Protein AF-A0A516RMW6-F1 (afdb_monomer)

Foldseek 3Di:
DVLLVVLLVLLCVLCPVLQQDADPVQPPDDDPPDDDDDDDDDDDDDDDDDDDDDDDDDDDPPDPPPPVSNDHLVVSLVSLLVSLVSQCVVPDPVSPVLSVQLNVLSVDPNSVNCCSVVVPSSVVNSVVSVVVVVVVVVD

Nearest PDB structures (foldseek):
  6zbd-assembly1_A  TM=9.864E-01  e=1.202E-07  Plasmodium falciparum
  6zbh-assembly1_A  TM=9.868E-01  e=1.485E-07  Plasmodium falciparum
  6zbf-assembly1_A  TM=9.866E-01  e=1.933E-07  Plasmodium falciparum
  6zbl-assembly1_A  TM=9.930E-01  e=6.300E-06  Plasmodium falciparum
  6zbj-assembly1_C  TM=9.562E-01  e=2.236E-05  Plasmodium falciparum

Secondary structure (DSSP, 8-state):
-HHHHHHHHHHIIIIIIS-----GGG-----------------------------------------TT---HHHHHHHHHHHHHHHHHT--HHHHHHHHHHHHHHHSHHHHHHHHHH-HHHHHHHHHHHHHHHHHHT-

Solvent-accessible surface area (backbone atoms only — not comparable to full-atom values): 9002 Å² total; per-residue (Å²): 109,67,74,57,51,52,50,49,54,49,48,45,47,49,60,65,71,64,46,63,56,80,53,84,89,67,76,73,77,91,75,82,80,88,71,93,79,82,90,84,84,88,84,91,81,89,86,88,80,90,86,85,88,85,86,88,74,97,69,74,87,74,70,80,70,74,72,82,77,63,51,52,67,68,58,51,45,49,54,53,50,51,53,40,52,58,55,52,72,69,70,46,72,81,53,38,60,57,37,53,52,51,50,57,26,52,76,34,73,66,38,33,49,48,51,53,74,63,36,58,69,55,50,53,50,52,52,54,51,50,52,54,50,53,58,60,71,76,106

Radius of gyration: 23.33 Å; Cα contacts (8 Å, |Δi|>4): 87; chains: 1; bounding box: 64×36×60 Å

Organism: Plasmodium falciparum (NCBI:txid5833)

Sequence (139 aa):
LEALEDAVLTGYSLFQKEKMVLNEGTSGTAVTTSTPGSKGSGGSVASVASGGSGNSRRTNPSDNSSDSDAKSYADLKHRVRNYLLTIKELKYPQLFDLTNHMLTLCDNIHGFKYLIDGYEEINELLYKLNFYFDLLRAK

pLDDT: mean 73.26, std 24.22, range [29.05, 96.12]

Mean predicted aligned error: 14.26 Å

Structure (mmCIF, N/CA/C/O backbone):
data_AF-A0A516RMW6-F1
#
_entry.id   AF-A0A516RMW6-F1
#
loop_
_atom_site.group_PDB
_atom_site.id
_atom_site.type_symbol
_atom_site.label_atom_id
_atom_site.label_alt_id
_atom_site.label_comp_id
_atom_site.label_asym_id
_atom_site.label_entity_id
_atom_site.label_seq_id
_atom_site.pdbx_PDB_ins_code
_atom_site.Cartn_x
_atom_site.Cartn_y
_atom_site.Cartn_z
_atom_site.occupancy
_atom_site.B_iso_or_equiv
_atom_site.auth_seq_id
_atom_site.auth_comp_id
_atom_site.auth_asym_id
_atom_site.auth_atom_id
_atom_site.pdbx_PDB_model_num
ATOM 1 N N . LEU A 1 1 ? -6.213 -2.231 15.316 1.00 80.94 1 LEU A N 1
ATOM 2 C CA . LEU A 1 1 ? -5.408 -0.995 15.390 1.00 80.94 1 LEU A CA 1
ATOM 3 C C . LEU A 1 1 ? -3.978 -1.294 14.966 1.00 80.94 1 LEU A C 1
ATOM 5 O O . LEU A 1 1 ? -3.541 -0.695 14.002 1.00 80.94 1 LEU A O 1
ATOM 9 N N . GLU A 1 2 ? -3.345 -2.301 15.575 1.00 87.25 2 GLU A N 1
ATOM 10 C CA . GLU A 1 2 ? -1.995 -2.799 15.246 1.00 87.25 2 GLU A CA 1
ATOM 11 C C . GLU A 1 2 ? -1.728 -2.957 13.736 1.00 87.25 2 GLU A C 1
ATOM 13 O O . GLU A 1 2 ? -0.872 -2.270 13.201 1.00 87.25 2 GLU A O 1
ATOM 18 N N . ALA A 1 3 ? -2.550 -3.714 12.997 1.00 89.75 3 ALA A N 1
ATOM 19 C CA . ALA A 1 3 ? -2.352 -3.889 11.548 1.00 89.75 3 ALA A CA 1
ATOM 20 C C . ALA A 1 3 ? -2.400 -2.580 10.725 1.00 89.75 3 ALA A C 1
ATOM 22 O O . ALA A 1 3 ? -1.756 -2.472 9.683 1.00 89.75 3 ALA A O 1
ATOM 23 N N . LEU A 1 4 ? -3.174 -1.584 11.171 1.00 91.50 4 LEU A N 1
ATOM 24 C CA . LEU A 1 4 ? -3.230 -0.278 10.510 1.00 91.50 4 LEU A CA 1
ATOM 25 C C . LEU A 1 4 ? -1.988 0.555 10.840 1.00 91.50 4 LEU A C 1
ATOM 27 O O . LEU A 1 4 ? -1.446 1.206 9.955 1.00 91.50 4 LEU A O 1
ATOM 31 N N . GLU A 1 5 ? -1.540 0.525 12.093 1.00 92.62 5 GLU A N 1
ATOM 32 C CA . GLU A 1 5 ? -0.310 1.186 12.531 1.00 92.62 5 GLU A CA 1
ATOM 33 C C . GLU A 1 5 ? 0.910 0.626 11.791 1.00 92.62 5 GLU A C 1
ATOM 35 O O . GLU A 1 5 ? 1.693 1.391 11.225 1.00 92.62 5 GLU A O 1
ATOM 40 N N . ASP A 1 6 ? 0.996 -0.699 11.677 1.00 93.62 6 ASP A N 1
ATOM 41 C CA . ASP A 1 6 ? 2.032 -1.383 10.906 1.00 93.62 6 ASP A CA 1
ATOM 42 C C . ASP A 1 6 ? 1.995 -0.978 9.430 1.00 93.62 6 ASP A C 1
ATOM 44 O O . ASP A 1 6 ? 3.039 -0.719 8.825 1.00 93.62 6 ASP A O 1
ATOM 48 N N . ALA A 1 7 ? 0.802 -0.864 8.838 1.00 93.56 7 ALA A N 1
ATOM 49 C CA . ALA A 1 7 ? 0.648 -0.405 7.461 1.00 93.56 7 ALA A CA 1
ATOM 50 C C . ALA A 1 7 ? 1.078 1.064 7.289 1.00 93.56 7 ALA A C 1
ATOM 52 O O . ALA A 1 7 ? 1.706 1.416 6.288 1.00 93.56 7 ALA A O 1
ATOM 53 N N . VAL A 1 8 ? 0.790 1.940 8.252 1.00 94.00 8 VAL A N 1
ATOM 54 C CA . VAL A 1 8 ? 1.248 3.339 8.211 1.00 94.00 8 VAL A CA 1
ATOM 55 C C . VAL A 1 8 ? 2.771 3.405 8.316 1.00 94.00 8 VAL A C 1
ATOM 57 O O . VAL A 1 8 ? 3.423 4.035 7.480 1.00 94.00 8 VAL A O 1
ATOM 60 N N . LEU A 1 9 ? 3.358 2.704 9.289 1.00 93.94 9 LEU A N 1
ATOM 61 C CA . LEU A 1 9 ? 4.800 2.702 9.527 1.00 93.94 9 LEU A CA 1
ATOM 62 C C . LEU A 1 9 ? 5.577 2.089 8.355 1.00 93.94 9 LEU A C 1
ATOM 64 O O . LEU A 1 9 ? 6.610 2.624 7.933 1.00 93.94 9 LEU A O 1
ATOM 68 N N . THR A 1 10 ? 5.060 0.993 7.797 1.00 93.38 10 THR A N 1
ATOM 69 C CA . THR A 1 10 ? 5.631 0.345 6.612 1.00 93.38 10 THR A CA 1
ATOM 70 C C . THR A 1 10 ? 5.573 1.282 5.412 1.00 93.38 10 THR A C 1
ATOM 72 O O . THR A 1 10 ? 6.582 1.453 4.731 1.00 93.38 10 THR A O 1
ATOM 75 N N . GLY A 1 11 ? 4.437 1.949 5.184 1.00 93.06 11 GLY A N 1
ATOM 76 C CA . GLY A 1 11 ? 4.272 2.903 4.087 1.00 93.06 11 GLY A CA 1
ATOM 77 C C . GLY A 1 11 ? 5.215 4.096 4.193 1.00 93.06 11 GLY A C 1
ATOM 78 O O . GLY A 1 11 ? 5.884 4.448 3.223 1.00 93.06 11 GLY A O 1
ATOM 79 N N . TYR A 1 12 ? 5.336 4.681 5.385 1.00 91.56 12 TYR A N 1
ATOM 80 C CA . TYR A 1 12 ? 6.273 5.773 5.640 1.00 91.56 12 TYR A CA 1
ATOM 81 C C . TYR A 1 12 ? 7.724 5.354 5.371 1.00 91.56 12 TYR A C 1
ATOM 83 O O . TYR A 1 12 ? 8.467 6.046 4.670 1.00 91.56 12 TYR A O 1
ATOM 91 N N . SER A 1 13 ? 8.120 4.190 5.888 1.00 91.62 13 SER A N 1
ATOM 92 C CA . SER A 1 13 ? 9.470 3.659 5.695 1.00 91.62 13 SER A CA 1
ATOM 93 C C . SER A 1 13 ? 9.768 3.412 4.217 1.00 91.62 13 SER A C 1
ATOM 95 O O . SER A 1 13 ? 10.840 3.777 3.738 1.00 91.62 13 SER A O 1
ATOM 97 N N . LEU A 1 14 ? 8.802 2.841 3.495 1.00 90.75 14 LEU A N 1
ATOM 98 C CA . LEU A 1 14 ? 8.947 2.464 2.096 1.00 90.75 14 LEU A CA 1
ATOM 99 C C . LEU A 1 14 ? 8.969 3.685 1.171 1.00 90.75 14 LEU A C 1
ATOM 101 O O . LEU A 1 14 ? 9.873 3.826 0.358 1.00 90.75 14 LEU A O 1
ATOM 105 N N . PHE A 1 15 ? 8.003 4.592 1.292 1.00 90.19 15 PHE A N 1
ATOM 106 C CA . PHE A 1 15 ? 7.793 5.636 0.286 1.00 90.19 15 PHE A CA 1
ATOM 107 C C . PHE A 1 15 ? 8.393 6.989 0.646 1.00 90.19 15 PHE A C 1
ATOM 109 O O . PHE A 1 15 ? 8.712 7.749 -0.264 1.00 90.19 15 PHE A O 1
ATOM 116 N N . GLN A 1 16 ? 8.580 7.285 1.935 1.00 86.00 16 GLN A N 1
ATOM 117 C CA . GLN A 1 16 ? 9.106 8.580 2.374 1.00 86.00 16 GLN A CA 1
ATOM 118 C C . GLN A 1 16 ? 10.563 8.495 2.815 1.00 86.00 16 GLN A C 1
ATOM 120 O O . GLN A 1 16 ? 11.382 9.290 2.362 1.00 86.00 16 GLN A O 1
ATOM 125 N N . LYS A 1 17 ? 10.902 7.531 3.682 1.00 86.50 17 LYS A N 1
ATOM 126 C CA . LYS A 1 17 ? 12.271 7.404 4.203 1.00 86.50 17 LYS A CA 1
ATOM 127 C C . LYS A 1 17 ? 13.224 6.842 3.156 1.00 86.50 17 LYS A C 1
ATOM 129 O O . LYS A 1 17 ? 14.310 7.374 2.972 1.00 86.50 17 LYS A O 1
ATOM 134 N N . GLU A 1 18 ? 12.828 5.753 2.513 1.00 84.56 18 GLU A N 1
ATOM 135 C CA . GLU A 1 18 ? 13.667 5.110 1.509 1.00 84.56 18 GLU A CA 1
ATOM 136 C C . GLU A 1 18 ? 13.562 5.774 0.136 1.00 84.56 18 GLU A C 1
ATOM 138 O O . GLU A 1 18 ? 14.538 5.773 -0.604 1.00 84.56 18 GLU A O 1
ATOM 143 N N . LYS A 1 19 ? 12.402 6.369 -0.177 1.00 78.06 19 LYS A N 1
ATOM 144 C CA . LYS A 1 19 ? 12.125 7.027 -1.458 1.00 78.06 19 LYS A CA 1
ATOM 145 C C . LYS A 1 19 ? 12.451 6.092 -2.633 1.00 78.06 19 LYS A C 1
ATOM 147 O O . LYS A 1 19 ? 13.450 6.249 -3.323 1.00 78.06 19 LYS A O 1
ATOM 152 N N . MET A 1 20 ? 11.592 5.090 -2.819 1.00 77.88 20 MET A N 1
ATOM 153 C CA . MET A 1 20 ? 11.644 4.124 -3.923 1.00 77.88 20 MET A CA 1
ATOM 154 C C . MET A 1 20 ? 11.819 4.845 -5.272 1.00 77.88 20 MET A C 1
ATOM 156 O O . MET A 1 20 ? 10.867 5.413 -5.782 1.00 77.88 20 MET A O 1
ATOM 160 N N . VAL A 1 21 ? 13.015 4.815 -5.860 1.00 78.19 21 VAL A N 1
ATOM 161 C CA . VAL A 1 21 ? 13.296 5.383 -7.189 1.00 78.19 21 VAL A CA 1
ATOM 162 C C . VAL A 1 21 ? 13.860 4.276 -8.072 1.00 78.19 21 VAL A C 1
ATOM 164 O O . VAL A 1 21 ? 14.732 3.515 -7.651 1.00 78.19 21 VAL A O 1
ATOM 167 N N . LEU A 1 22 ? 13.362 4.171 -9.303 1.00 74.00 22 LEU A N 1
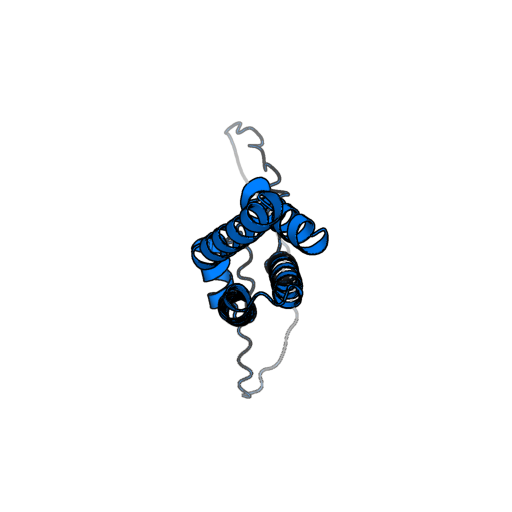ATOM 168 C CA . LEU A 1 22 ? 13.930 3.265 -10.297 1.00 74.00 22 LEU A CA 1
ATOM 169 C C . LEU A 1 22 ? 15.184 3.896 -10.906 1.00 74.00 22 LEU A C 1
ATOM 171 O O . LEU A 1 22 ? 15.138 5.006 -11.428 1.00 74.00 22 LEU A O 1
ATOM 175 N N . ASN A 1 23 ? 16.304 3.173 -10.887 1.00 63.81 23 ASN A N 1
ATOM 176 C CA . ASN A 1 23 ? 17.473 3.587 -11.651 1.00 63.81 23 ASN A CA 1
ATOM 177 C C . ASN A 1 23 ? 17.229 3.276 -13.138 1.00 63.81 23 ASN A C 1
ATOM 179 O O . ASN A 1 23 ? 17.073 2.110 -13.519 1.00 63.81 23 ASN A O 1
ATOM 183 N N . GLU A 1 24 ? 17.218 4.314 -13.977 1.00 58.78 24 GLU A N 1
ATOM 184 C CA . GLU A 1 24 ? 17.006 4.258 -15.434 1.00 58.78 24 GLU A CA 1
ATOM 185 C C . GLU A 1 24 ? 17.988 3.283 -16.144 1.00 58.78 24 GLU A C 1
ATOM 187 O O . GLU A 1 24 ? 17.734 2.841 -17.264 1.00 58.78 24 GLU A O 1
ATOM 192 N N . GLY A 1 25 ? 19.075 2.864 -15.473 1.00 51.28 25 GLY A N 1
ATOM 193 C CA . GLY A 1 25 ? 20.030 1.847 -15.938 1.00 51.28 25 GLY A CA 1
ATOM 194 C C . GLY A 1 25 ? 19.589 0.375 -15.835 1.00 51.28 25 GLY A C 1
ATOM 195 O O . GLY A 1 25 ? 20.287 -0.490 -16.356 1.00 51.28 25 GLY A O 1
ATOM 196 N N . THR A 1 26 ? 18.449 0.0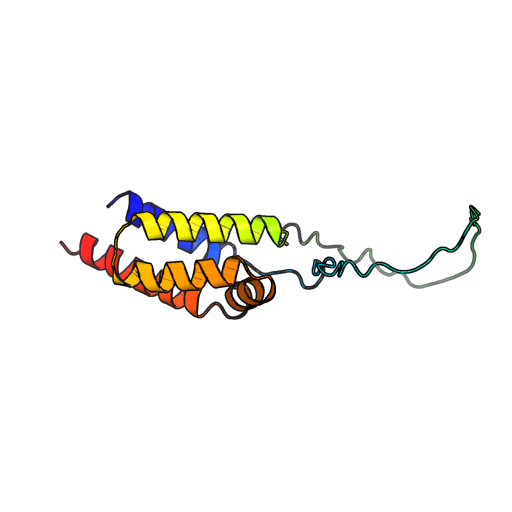57 -15.205 1.00 48.31 26 THR A N 1
ATOM 197 C CA . THR A 1 26 ? 17.911 -1.326 -15.114 1.00 48.31 26 THR A CA 1
ATOM 198 C C . THR A 1 26 ? 16.618 -1.493 -15.916 1.00 48.31 26 THR A C 1
ATOM 200 O O . THR A 1 26 ? 15.728 -2.256 -15.553 1.00 48.31 26 THR A O 1
ATOM 203 N N . SER A 1 27 ? 16.504 -0.815 -17.059 1.00 51.19 27 SER A N 1
ATOM 204 C CA . SER A 1 27 ? 15.528 -1.195 -18.089 1.00 51.19 27 SER A CA 1
ATOM 205 C C . SER A 1 27 ? 16.071 -2.396 -18.881 1.00 51.19 27 SER A C 1
ATOM 207 O O . SER A 1 27 ? 16.353 -2.333 -20.076 1.00 51.19 27 SER A O 1
ATOM 209 N N . GLY A 1 28 ? 16.325 -3.498 -18.171 1.00 46.78 28 GLY A N 1
ATOM 210 C CA . GLY A 1 28 ? 16.805 -4.751 -18.742 1.00 46.78 28 GLY A CA 1
ATOM 211 C C . GLY A 1 28 ? 15.688 -5.446 -19.514 1.00 46.78 28 GLY A C 1
ATOM 212 O O . GLY A 1 28 ? 14.959 -6.253 -18.954 1.00 46.78 28 GLY A O 1
ATOM 213 N N . THR A 1 29 ? 15.552 -5.086 -20.790 1.00 46.38 29 THR A N 1
ATOM 214 C CA . THR A 1 29 ? 15.050 -5.912 -21.901 1.00 46.38 29 THR A CA 1
ATOM 215 C C . THR A 1 29 ? 13.922 -6.897 -21.556 1.00 46.38 29 THR A C 1
ATOM 217 O O . THR A 1 29 ? 14.136 -8.103 -21.460 1.00 46.38 29 THR A O 1
ATOM 220 N N . ALA A 1 30 ? 12.683 -6.413 -21.484 1.00 47.41 30 ALA A N 1
ATOM 221 C CA . ALA A 1 30 ? 11.497 -7.270 -21.536 1.00 47.41 30 ALA A CA 1
ATOM 222 C C . ALA A 1 30 ? 10.780 -7.132 -22.887 1.00 47.41 30 ALA A C 1
ATOM 224 O O . ALA A 1 30 ? 9.644 -6.682 -22.953 1.00 47.41 30 ALA A O 1
ATOM 225 N N . VAL A 1 31 ? 11.450 -7.531 -23.973 1.00 42.53 31 VAL A N 1
ATOM 226 C CA . VAL A 1 31 ? 10.794 -7.929 -25.228 1.00 42.53 31 VAL A CA 1
ATOM 227 C C . VAL A 1 31 ? 11.592 -9.087 -25.824 1.00 42.53 31 VAL A C 1
ATOM 229 O O . VAL A 1 31 ? 12.561 -8.886 -26.546 1.00 42.53 31 VAL A O 1
ATOM 232 N N . THR A 1 32 ? 11.183 -10.320 -25.534 1.00 36.62 32 THR A N 1
ATOM 233 C CA . THR A 1 32 ? 11.374 -11.419 -26.489 1.00 36.62 32 THR A CA 1
ATOM 234 C C . THR A 1 32 ? 10.004 -11.730 -27.073 1.00 36.62 32 THR A C 1
ATOM 236 O O . THR A 1 32 ? 9.285 -12.621 -26.631 1.00 36.62 32 THR A O 1
ATOM 239 N N . THR A 1 33 ? 9.596 -10.934 -28.062 1.00 36.59 33 THR A N 1
ATOM 240 C CA . THR A 1 33 ? 8.528 -11.332 -28.978 1.00 36.59 33 THR A CA 1
ATOM 241 C C . THR A 1 33 ? 9.029 -12.547 -29.744 1.00 36.59 33 THR A C 1
ATOM 243 O O . THR A 1 33 ? 9.824 -12.453 -30.677 1.00 36.59 33 THR A O 1
ATOM 246 N N . SER A 1 34 ? 8.603 -13.724 -29.301 1.00 39.50 34 SER A N 1
ATOM 247 C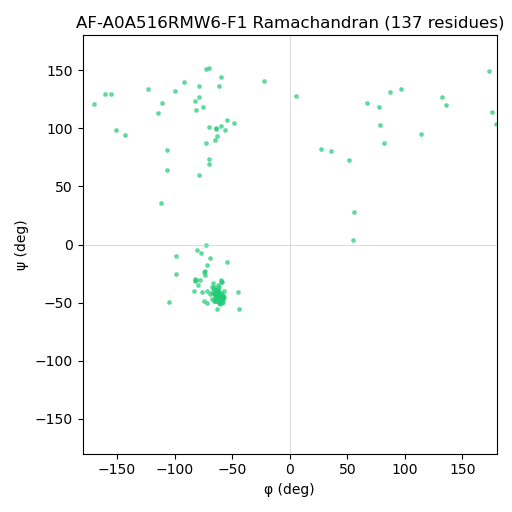 CA . SER A 1 34 ? 8.852 -14.982 -29.990 1.00 39.50 34 SER A CA 1
ATOM 248 C C . SER A 1 34 ? 8.140 -14.913 -31.342 1.00 39.50 34 SER A C 1
ATOM 250 O O . SER A 1 34 ? 6.929 -15.089 -31.430 1.00 39.50 34 SER A O 1
ATOM 252 N N . THR A 1 35 ? 8.894 -14.619 -32.399 1.00 36.25 35 THR A N 1
ATOM 253 C CA . THR A 1 35 ? 8.442 -14.754 -33.787 1.00 36.25 35 THR A CA 1
ATOM 254 C C . THR A 1 35 ? 9.233 -15.915 -34.394 1.00 36.25 35 THR A C 1
ATOM 256 O O . THR A 1 35 ? 10.464 -15.874 -34.353 1.00 36.25 35 THR A O 1
ATOM 259 N N . PRO A 1 36 ? 8.594 -16.985 -34.902 1.00 40.03 36 PRO A N 1
ATOM 260 C CA . PRO A 1 36 ? 9.315 -18.140 -35.420 1.00 40.03 36 PRO A CA 1
ATOM 261 C C . PRO A 1 36 ? 9.755 -17.861 -36.862 1.00 40.03 36 PRO A C 1
ATOM 263 O O . PRO A 1 36 ? 8.922 -17.576 -37.719 1.00 40.03 36 PRO A O 1
ATOM 266 N N . GLY A 1 37 ? 11.055 -17.952 -37.158 1.00 29.95 37 GLY A N 1
ATOM 267 C CA . GLY A 1 37 ? 11.520 -17.778 -38.535 1.00 29.95 37 GLY A CA 1
ATOM 268 C C . GLY A 1 37 ? 13.028 -17.885 -38.758 1.00 29.95 37 GLY A C 1
ATOM 269 O O . GLY A 1 37 ? 13.753 -16.922 -38.565 1.00 29.95 37 GLY A O 1
ATOM 270 N N . SER A 1 38 ? 13.434 -19.038 -39.296 1.00 35.78 38 SER A N 1
ATOM 271 C CA . SER A 1 38 ? 14.554 -19.237 -40.237 1.00 35.78 38 SER A CA 1
ATOM 272 C C . SER A 1 38 ? 16.015 -19.270 -39.745 1.00 35.78 38 SER A C 1
ATOM 274 O O . SER A 1 38 ? 16.682 -18.265 -39.550 1.00 35.78 38 SER A O 1
ATOM 276 N N . LYS A 1 39 ? 16.507 -20.519 -39.682 1.00 35.25 39 LYS A N 1
ATOM 277 C CA . LYS A 1 39 ? 17.845 -21.065 -40.006 1.00 35.25 39 LYS A CA 1
ATOM 278 C C . LYS A 1 39 ? 18.972 -20.083 -40.400 1.00 35.25 39 LYS A C 1
ATOM 280 O O . LYS A 1 39 ? 18.880 -19.422 -41.429 1.00 35.25 39 LYS A O 1
ATOM 285 N N . GLY A 1 40 ? 20.119 -20.205 -39.720 1.00 29.73 40 GLY A N 1
ATOM 286 C CA . GLY A 1 40 ? 21.436 -19.759 -40.200 1.00 29.73 40 GLY A CA 1
ATOM 287 C C . GLY A 1 40 ? 22.583 -20.251 -39.302 1.00 29.73 40 GLY A C 1
ATOM 288 O O . GLY A 1 40 ? 22.577 -20.001 -38.104 1.00 29.73 40 GLY A O 1
ATOM 289 N N . SER A 1 41 ? 23.524 -21.005 -39.875 1.00 35.09 41 SER A N 1
ATOM 290 C CA . SER A 1 41 ? 24.636 -21.718 -39.223 1.00 35.09 41 SER A CA 1
ATOM 291 C C . SER A 1 41 ? 25.789 -20.839 -38.711 1.00 35.09 41 SER A C 1
ATOM 293 O O . SER A 1 41 ? 26.193 -19.913 -39.400 1.00 35.09 41 SER A O 1
ATOM 295 N N . GLY A 1 42 ? 26.453 -21.313 -37.645 1.00 29.45 42 GLY A N 1
ATOM 296 C CA . GLY A 1 42 ? 27.914 -21.515 -37.626 1.00 29.45 42 GLY A CA 1
ATOM 297 C C . GLY A 1 42 ? 28.821 -20.427 -37.028 1.00 29.45 42 GLY A C 1
ATOM 298 O O . GLY A 1 42 ? 28.762 -19.270 -37.417 1.00 29.45 42 GLY A O 1
ATOM 299 N N . GLY A 1 43 ? 29.772 -20.867 -36.190 1.00 29.05 43 GLY A N 1
ATOM 300 C CA . GLY A 1 43 ? 31.125 -20.292 -36.148 1.00 29.05 43 GLY A CA 1
ATOM 301 C C . GLY A 1 43 ? 31.537 -19.560 -34.869 1.00 29.05 43 GLY A C 1
ATOM 302 O O . GLY A 1 43 ? 31.339 -18.360 -34.736 1.00 29.05 43 GLY A O 1
ATOM 303 N N . SER A 1 44 ? 32.218 -20.274 -33.973 1.00 39.38 44 SER A N 1
ATOM 304 C CA . SER A 1 44 ? 33.091 -19.712 -32.936 1.00 39.38 44 SER A CA 1
ATOM 305 C C . SER A 1 44 ? 34.255 -18.929 -33.559 1.00 39.38 44 SER A C 1
ATOM 307 O O . SER A 1 44 ? 34.909 -19.485 -34.434 1.00 39.38 44 SER A O 1
ATOM 309 N N . VAL A 1 45 ? 34.606 -17.743 -33.043 1.00 29.69 45 VAL A N 1
ATOM 310 C CA . VAL A 1 45 ? 35.996 -17.233 -33.018 1.00 29.69 45 VAL A CA 1
ATOM 311 C C . VAL A 1 45 ? 36.191 -16.208 -31.895 1.00 29.69 45 VAL A C 1
ATOM 313 O O . VAL A 1 45 ? 35.431 -15.258 -31.739 1.00 29.69 45 VAL A O 1
ATOM 316 N N . ALA A 1 46 ? 37.243 -16.437 -31.111 1.00 38.16 46 ALA A N 1
ATOM 317 C CA . ALA A 1 46 ? 37.804 -15.526 -30.126 1.00 38.16 46 ALA A CA 1
ATOM 318 C C . ALA A 1 46 ? 38.488 -14.324 -30.800 1.00 38.16 46 ALA A C 1
ATOM 320 O O . ALA A 1 46 ? 39.028 -14.450 -31.899 1.00 38.16 46 ALA A O 1
ATOM 321 N N . SER A 1 47 ? 38.546 -13.174 -30.125 1.00 34.84 47 SER A N 1
ATOM 322 C CA . SER A 1 47 ? 39.465 -12.083 -30.480 1.00 34.84 47 SER A CA 1
ATOM 323 C C . SER A 1 47 ? 39.840 -11.279 -29.237 1.00 34.84 47 SER A C 1
ATOM 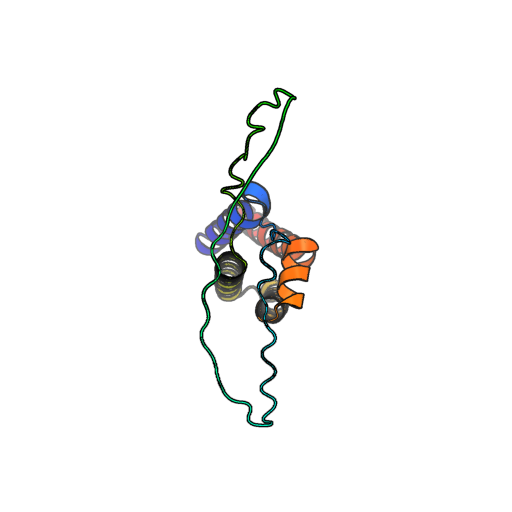325 O O . SER A 1 47 ? 39.096 -10.424 -28.767 1.00 34.84 47 SER A O 1
ATOM 327 N N . VAL A 1 48 ? 41.016 -11.605 -28.707 1.00 39.25 48 VAL A N 1
ATOM 328 C CA . VAL A 1 48 ? 41.814 -10.816 -27.765 1.00 39.25 48 VAL A CA 1
ATOM 329 C C . VAL A 1 48 ? 42.913 -10.097 -28.557 1.00 39.25 48 VAL A C 1
ATOM 331 O O . VAL A 1 48 ? 43.582 -10.745 -29.355 1.00 39.25 48 VAL A O 1
ATOM 334 N N . ALA A 1 49 ? 43.094 -8.789 -28.338 1.00 34.94 49 ALA A N 1
ATOM 335 C CA . ALA A 1 49 ? 44.324 -7.988 -28.528 1.00 34.94 49 ALA A CA 1
ATOM 336 C C . ALA A 1 49 ? 43.976 -6.508 -28.230 1.00 34.94 49 ALA A C 1
ATOM 338 O O . ALA A 1 49 ? 43.035 -5.984 -28.813 1.00 34.94 49 ALA A O 1
ATOM 339 N N . SER A 1 50 ? 44.527 -5.883 -27.176 1.00 35.66 50 SER A N 1
ATOM 340 C CA . SER A 1 50 ? 45.815 -5.143 -27.149 1.00 35.66 50 SER A CA 1
ATOM 341 C C . SER A 1 50 ? 45.753 -3.864 -28.006 1.00 35.66 50 SER A C 1
ATOM 343 O O . SER A 1 50 ? 45.455 -3.956 -29.184 1.00 35.66 50 SER A O 1
ATOM 345 N N . GLY A 1 51 ? 45.982 -2.629 -27.558 1.00 32.28 51 GLY A N 1
ATOM 346 C CA . GLY A 1 51 ? 46.728 -2.087 -26.425 1.00 32.28 51 GLY A CA 1
ATOM 347 C C . GLY A 1 51 ? 47.609 -0.937 -26.954 1.00 32.28 51 GLY A C 1
ATOM 348 O O . GLY A 1 51 ? 48.371 -1.162 -27.887 1.00 32.28 51 GLY A O 1
ATOM 349 N N . GLY A 1 52 ? 47.536 0.270 -26.364 1.00 32.03 52 GLY A N 1
ATOM 350 C CA . GLY A 1 52 ? 48.683 1.200 -26.339 1.00 32.03 52 GLY A CA 1
ATOM 351 C C . GLY A 1 52 ? 48.482 2.702 -26.635 1.00 32.03 52 GLY A C 1
ATOM 352 O O . GLY A 1 52 ? 48.235 3.082 -27.772 1.00 32.03 52 GLY A O 1
ATOM 353 N N . SER A 1 53 ? 48.850 3.512 -25.619 1.00 37.91 53 SER A N 1
ATOM 354 C CA . SER A 1 53 ? 49.490 4.856 -25.664 1.00 37.91 53 SER A CA 1
ATOM 355 C C . SER A 1 53 ? 48.585 6.103 -25.779 1.00 37.91 53 SER A C 1
ATOM 357 O O . SER A 1 53 ? 47.736 6.163 -26.651 1.00 37.91 53 SER A O 1
ATOM 359 N N . GLY A 1 54 ? 48.699 7.182 -24.988 1.00 32.69 54 GLY A N 1
ATOM 360 C CA . GLY A 1 54 ? 49.619 7.556 -23.911 1.00 32.69 54 GLY A CA 1
ATOM 361 C C . GLY A 1 54 ? 49.387 9.021 -23.460 1.00 32.69 54 GLY A C 1
ATOM 362 O O . GLY A 1 54 ? 49.032 9.876 -24.263 1.00 32.69 54 GLY A O 1
ATOM 363 N N . ASN A 1 55 ? 49.654 9.277 -22.173 1.00 32.06 55 ASN A N 1
ATOM 364 C CA . ASN A 1 55 ? 49.943 10.548 -21.481 1.00 32.06 55 ASN A CA 1
ATOM 365 C C . ASN A 1 55 ? 48.862 11.593 -21.081 1.00 32.06 55 ASN A C 1
ATOM 367 O O . ASN A 1 55 ? 48.324 12.353 -21.878 1.00 32.06 55 ASN A O 1
ATOM 371 N N . SER A 1 56 ? 48.818 11.773 -19.749 1.00 42.53 56 SER A N 1
ATOM 372 C CA . SER A 1 56 ? 48.769 13.047 -19.011 1.00 42.53 56 SER A CA 1
ATOM 373 C C . SER A 1 56 ? 47.430 13.758 -18.832 1.00 42.53 56 SER A C 1
ATOM 375 O O . SER A 1 56 ? 47.147 14.758 -19.484 1.00 42.53 56 SER A O 1
ATOM 377 N N . ARG A 1 57 ? 46.727 13.377 -17.761 1.00 36.25 57 ARG A N 1
ATOM 378 C CA . ARG A 1 57 ? 46.252 14.303 -16.717 1.00 36.25 57 ARG A CA 1
ATOM 379 C C . ARG A 1 57 ? 45.936 13.497 -15.462 1.00 36.25 57 ARG A C 1
ATOM 381 O O . ARG A 1 57 ? 45.246 12.490 -15.520 1.00 36.25 57 ARG A O 1
ATOM 388 N N . ARG A 1 58 ? 46.479 13.936 -14.327 1.00 48.31 58 ARG A N 1
ATOM 389 C CA . ARG A 1 58 ? 46.082 13.464 -12.999 1.00 48.31 58 ARG A CA 1
ATOM 390 C C . ARG A 1 58 ? 44.595 13.779 -12.851 1.00 48.31 58 ARG A C 1
ATOM 392 O O . ARG A 1 58 ? 44.245 14.931 -12.621 1.00 48.31 58 ARG A O 1
ATOM 399 N N . THR A 1 59 ? 43.734 12.788 -13.006 1.00 40.59 59 THR A N 1
ATOM 400 C CA . THR A 1 59 ? 42.376 12.851 -12.483 1.00 40.59 59 THR A CA 1
ATOM 401 C C . THR A 1 59 ? 42.295 11.785 -11.416 1.00 40.59 59 THR A C 1
ATOM 403 O O . THR A 1 59 ? 42.481 10.600 -11.682 1.00 40.59 59 THR A O 1
ATOM 406 N N . ASN A 1 60 ? 42.132 12.276 -10.193 1.00 40.31 60 ASN A N 1
ATOM 407 C CA . ASN A 1 60 ? 41.588 11.587 -9.036 1.00 40.31 60 ASN A CA 1
ATOM 408 C C . ASN A 1 60 ? 40.696 10.397 -9.451 1.00 40.31 60 ASN A C 1
ATOM 410 O O . ASN A 1 60 ? 39.935 10.559 -10.411 1.00 40.31 60 ASN A O 1
ATOM 414 N N . PRO A 1 61 ? 40.718 9.243 -8.760 1.00 43.44 61 PRO A N 1
ATOM 415 C CA . PRO A 1 61 ? 39.593 8.331 -8.851 1.00 43.44 61 PRO A CA 1
ATOM 416 C C . PRO A 1 61 ? 38.411 9.106 -8.270 1.00 43.44 61 PRO A C 1
ATOM 418 O O . PRO A 1 61 ? 38.259 9.211 -7.055 1.00 43.44 61 PRO A O 1
ATOM 421 N N . SER A 1 62 ? 37.657 9.779 -9.138 1.00 44.56 62 SER A N 1
ATOM 422 C CA . SER A 1 62 ? 36.372 10.354 -8.793 1.00 44.56 62 SER A CA 1
ATOM 423 C C . SER A 1 62 ? 35.495 9.164 -8.478 1.00 44.56 62 SER A C 1
ATOM 425 O O . SER A 1 62 ? 34.983 8.515 -9.383 1.00 44.56 62 SER A O 1
ATOM 427 N N . ASP A 1 63 ? 35.526 8.807 -7.198 1.00 47.34 63 ASP A N 1
ATOM 428 C CA . ASP A 1 63 ? 34.393 8.367 -6.415 1.00 47.34 63 ASP A CA 1
ATOM 429 C C . ASP A 1 63 ? 33.333 7.723 -7.303 1.00 47.34 63 ASP A C 1
ATOM 431 O O . ASP A 1 63 ? 32.372 8.362 -7.731 1.00 47.34 63 ASP A O 1
ATOM 435 N N . ASN A 1 64 ? 33.537 6.444 -7.630 1.00 46.88 64 ASN A N 1
ATOM 436 C CA . ASN A 1 64 ? 32.404 5.604 -7.969 1.00 46.88 64 ASN A CA 1
ATOM 437 C C . ASN A 1 64 ? 31.660 5.417 -6.650 1.00 46.88 64 ASN A C 1
ATOM 439 O O . ASN A 1 64 ? 31.802 4.376 -6.005 1.00 46.88 64 ASN A O 1
ATOM 443 N N . SER A 1 65 ? 30.974 6.484 -6.225 1.00 41.19 65 SER A N 1
ATOM 444 C CA . SER A 1 65 ? 30.093 6.488 -5.081 1.00 41.19 65 SER A CA 1
ATOM 445 C C . SER A 1 65 ? 29.135 5.358 -5.364 1.00 41.19 65 SER A C 1
ATOM 447 O O . SER A 1 65 ? 28.355 5.410 -6.317 1.00 41.19 65 SER A O 1
ATOM 449 N N . SER A 1 66 ? 29.310 4.271 -4.629 1.00 48.19 66 SER A N 1
ATOM 450 C CA . SER A 1 66 ? 28.434 3.131 -4.701 1.00 48.19 66 SER A CA 1
ATOM 451 C C . SER A 1 66 ? 27.034 3.646 -4.403 1.00 48.19 66 SER A C 1
ATOM 453 O O . SER A 1 66 ? 26.695 3.813 -3.233 1.00 48.19 66 SER A O 1
ATOM 455 N N . ASP A 1 67 ? 26.229 3.889 -5.439 1.00 46.34 67 ASP A N 1
ATOM 456 C CA . ASP A 1 67 ? 24.782 4.043 -5.314 1.00 46.34 67 ASP A CA 1
ATOM 457 C C . ASP A 1 67 ? 24.232 2.653 -4.972 1.00 46.34 67 ASP A C 1
ATOM 459 O O . ASP A 1 67 ? 23.629 1.936 -5.768 1.00 46.34 67 ASP A O 1
ATOM 463 N N . SER A 1 68 ? 24.553 2.233 -3.751 1.00 50.25 68 SER A N 1
ATOM 464 C CA . SER A 1 68 ? 24.195 0.960 -3.133 1.00 50.25 68 SER A CA 1
ATOM 465 C C . SER A 1 68 ? 22.708 0.924 -2.766 1.00 50.25 68 SER A C 1
ATOM 467 O O . SER A 1 68 ? 22.232 -0.086 -2.256 1.00 50.25 68 SER A O 1
ATOM 469 N N . ASP A 1 69 ? 21.983 2.016 -3.035 1.00 55.09 69 ASP A N 1
ATOM 470 C CA . ASP A 1 69 ? 20.563 2.209 -2.751 1.00 55.09 69 ASP A CA 1
ATOM 471 C C . ASP A 1 69 ? 19.657 1.963 -3.970 1.00 55.09 69 ASP A C 1
ATOM 473 O O . ASP A 1 69 ? 18.436 1.877 -3.823 1.00 55.09 69 ASP A O 1
ATOM 477 N N . ALA A 1 70 ? 20.218 1.803 -5.177 1.00 55.16 70 ALA A N 1
ATOM 478 C CA . ALA A 1 70 ? 19.430 1.503 -6.370 1.00 55.16 70 ALA A CA 1
ATOM 479 C C . ALA A 1 70 ? 18.867 0.071 -6.306 1.00 55.16 70 ALA A C 1
ATOM 481 O O . ALA A 1 70 ? 19.553 -0.914 -6.590 1.00 55.16 70 ALA A O 1
ATOM 482 N N . LYS A 1 71 ? 17.587 -0.054 -5.943 1.00 67.56 71 LYS A N 1
ATOM 483 C CA . LYS A 1 71 ? 16.890 -1.344 -5.881 1.00 67.56 71 LYS A CA 1
ATOM 484 C C . LYS A 1 71 ? 16.472 -1.801 -7.270 1.00 67.56 71 LYS A C 1
ATOM 486 O O . LYS A 1 71 ? 15.955 -1.029 -8.076 1.00 67.56 71 LYS A O 1
ATOM 491 N N . SER A 1 72 ? 16.680 -3.088 -7.544 1.00 78.25 72 SER A N 1
ATOM 492 C CA . SER A 1 72 ? 16.218 -3.709 -8.786 1.00 78.25 72 SER A CA 1
ATOM 493 C C . SER A 1 72 ? 14.701 -3.581 -8.904 1.00 78.25 72 SER A C 1
ATOM 495 O O . SER A 1 72 ? 13.985 -3.731 -7.912 1.00 78.25 72 SER A O 1
ATOM 497 N N . TYR A 1 73 ? 14.206 -3.386 -10.130 1.00 81.38 73 TYR A N 1
ATOM 498 C CA . TYR A 1 73 ? 12.775 -3.370 -10.446 1.00 81.38 73 TYR A CA 1
ATOM 499 C C . TYR A 1 73 ? 12.018 -4.525 -9.770 1.00 81.38 73 TYR A C 1
ATOM 501 O O . TYR A 1 73 ? 10.933 -4.321 -9.236 1.00 81.38 73 TYR A O 1
ATOM 509 N N . ALA A 1 74 ? 12.600 -5.730 -9.750 1.00 84.56 74 ALA A N 1
ATOM 510 C CA . ALA A 1 74 ? 11.975 -6.905 -9.147 1.00 84.56 74 ALA A CA 1
ATOM 511 C C . ALA A 1 74 ? 11.803 -6.782 -7.622 1.00 84.56 74 ALA A C 1
ATOM 513 O O . ALA A 1 74 ? 10.746 -7.141 -7.102 1.00 84.56 74 ALA A O 1
ATOM 514 N N . ASP A 1 75 ? 12.807 -6.249 -6.920 1.00 87.06 75 ASP A N 1
ATOM 515 C CA . ASP A 1 75 ? 12.743 -6.019 -5.471 1.00 87.06 75 ASP A CA 1
ATOM 516 C C . ASP A 1 75 ? 11.721 -4.927 -5.144 1.00 87.06 75 ASP A C 1
ATOM 518 O O . ASP A 1 75 ? 10.828 -5.110 -4.314 1.00 87.06 75 ASP A O 1
ATOM 522 N N . LEU A 1 76 ? 11.783 -3.822 -5.889 1.00 88.56 76 LEU A N 1
ATOM 523 C CA . LEU A 1 76 ? 10.869 -2.698 -5.748 1.00 88.56 76 LEU A CA 1
ATOM 524 C C . LEU A 1 76 ? 9.415 -3.141 -5.955 1.00 88.56 76 LEU A C 1
ATOM 526 O O . LEU A 1 76 ? 8.551 -2.889 -5.112 1.00 88.56 76 LEU A O 1
ATOM 530 N N . LYS A 1 77 ? 9.162 -3.869 -7.048 1.00 90.38 77 LYS A N 1
ATOM 531 C CA . LYS A 1 77 ? 7.853 -4.431 -7.389 1.00 90.38 77 LYS A CA 1
ATOM 532 C C . LYS A 1 77 ? 7.346 -5.354 -6.295 1.00 90.38 77 LYS A C 1
ATOM 534 O O . LYS A 1 77 ? 6.188 -5.248 -5.897 1.00 90.38 77 LYS A O 1
ATOM 539 N N . HIS A 1 78 ? 8.199 -6.241 -5.788 1.00 91.88 78 HIS A N 1
ATOM 540 C CA . HIS A 1 78 ? 7.812 -7.167 -4.733 1.00 91.88 78 HIS A CA 1
ATOM 541 C C . HIS A 1 78 ? 7.385 -6.426 -3.462 1.00 91.88 78 HIS A C 1
ATOM 543 O O . HIS A 1 78 ? 6.330 -6.716 -2.902 1.00 91.88 78 HIS A O 1
ATOM 549 N N . ARG A 1 79 ? 8.158 -5.424 -3.042 1.00 92.50 79 ARG A N 1
ATOM 550 C CA . ARG A 1 79 ? 7.909 -4.675 -1.805 1.00 92.50 79 ARG A CA 1
ATOM 551 C C . ARG A 1 79 ? 6.662 -3.801 -1.890 1.00 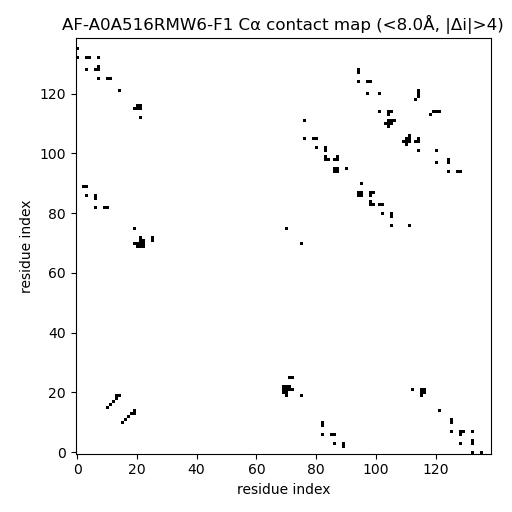92.50 79 ARG A C 1
ATOM 553 O O . ARG A 1 79 ? 5.854 -3.818 -0.964 1.00 92.50 79 ARG A O 1
ATOM 560 N N . VAL A 1 80 ? 6.453 -3.115 -3.015 1.00 93.56 80 VAL A N 1
ATOM 561 C CA . VAL A 1 80 ? 5.219 -2.350 -3.254 1.00 93.56 80 VAL A CA 1
ATOM 562 C C . VAL A 1 80 ? 4.012 -3.278 -3.339 1.00 93.56 80 VAL A C 1
ATOM 564 O O . VAL A 1 80 ? 3.004 -3.026 -2.687 1.00 93.56 80 VAL A O 1
ATOM 567 N N . ARG A 1 81 ? 4.103 -4.389 -4.081 1.00 95.00 81 ARG A N 1
ATOM 568 C CA . ARG A 1 81 ? 3.010 -5.368 -4.166 1.00 95.00 81 ARG A CA 1
ATOM 569 C C . ARG A 1 81 ? 2.652 -5.927 -2.791 1.00 95.00 81 ARG A C 1
ATOM 571 O O . ARG A 1 81 ? 1.472 -5.997 -2.467 1.00 95.00 81 ARG A O 1
ATOM 578 N N . ASN A 1 82 ? 3.646 -6.301 -1.988 1.00 94.94 82 ASN A N 1
ATOM 579 C CA . ASN A 1 82 ? 3.421 -6.825 -0.644 1.00 94.94 82 ASN A CA 1
ATOM 580 C C . ASN A 1 82 ? 2.712 -5.794 0.244 1.00 94.94 82 ASN A C 1
ATOM 582 O O . ASN A 1 82 ? 1.712 -6.114 0.876 1.00 94.94 82 ASN A O 1
ATOM 586 N N . TYR A 1 83 ? 3.165 -4.540 0.207 1.00 95.62 83 TYR A N 1
ATOM 587 C CA . TYR A 1 83 ? 2.526 -3.444 0.930 1.00 95.62 83 TYR A CA 1
ATOM 588 C C . TYR A 1 83 ? 1.051 -3.246 0.544 1.00 95.62 83 TYR A C 1
ATOM 590 O O . TYR A 1 83 ? 0.179 -3.154 1.409 1.00 95.62 83 TYR A O 1
ATOM 598 N N . LEU A 1 84 ? 0.757 -3.232 -0.760 1.00 95.56 84 LEU A N 1
ATOM 599 C CA . LEU A 1 84 ? -0.609 -3.110 -1.268 1.00 95.56 84 LEU A CA 1
ATOM 600 C C . LEU A 1 84 ? -1.483 -4.292 -0.818 1.00 95.56 84 LEU A C 1
ATOM 602 O O . LEU A 1 84 ? -2.634 -4.100 -0.437 1.00 95.56 84 LEU A O 1
ATOM 606 N N . LEU A 1 85 ? -0.948 -5.514 -0.799 1.00 94.88 85 LEU A N 1
ATOM 607 C CA . LEU A 1 85 ? -1.683 -6.674 -0.288 1.00 94.88 85 LEU A CA 1
ATOM 608 C C . LEU A 1 85 ? -2.010 -6.533 1.205 1.00 94.88 85 LEU A C 1
ATOM 610 O O . LEU A 1 85 ? -3.160 -6.756 1.579 1.00 94.88 85 LEU A O 1
ATOM 614 N N . THR A 1 86 ? -1.064 -6.075 2.030 1.00 93.75 86 THR A N 1
ATOM 615 C CA . THR A 1 86 ? -1.309 -5.800 3.456 1.00 93.75 86 THR A CA 1
ATOM 616 C C . THR A 1 86 ? -2.429 -4.777 3.652 1.00 93.75 86 THR A C 1
ATOM 618 O O . THR A 1 86 ? -3.325 -4.993 4.463 1.00 93.75 86 THR A O 1
ATOM 621 N N . ILE A 1 87 ? -2.450 -3.689 2.873 1.00 93.69 87 ILE A N 1
ATOM 622 C CA . ILE A 1 87 ? -3.534 -2.697 2.968 1.00 93.69 87 ILE A CA 1
ATOM 623 C C . ILE A 1 87 ? -4.881 -3.291 2.560 1.00 93.69 87 ILE A C 1
ATOM 625 O O . ILE A 1 87 ? -5.901 -3.019 3.197 1.00 93.69 87 ILE A O 1
ATOM 629 N N . LYS A 1 88 ? -4.906 -4.121 1.515 1.00 91.50 88 LYS A N 1
ATOM 630 C CA . LYS A 1 88 ? -6.133 -4.775 1.047 1.00 91.50 88 LYS A CA 1
ATOM 631 C C . LYS A 1 88 ? -6.773 -5.643 2.138 1.00 91.50 88 LYS A C 1
ATOM 633 O O . LYS A 1 88 ? -8.001 -5.726 2.207 1.00 91.50 88 LYS A O 1
ATOM 638 N N . GLU A 1 89 ? -5.969 -6.242 3.013 1.00 92.12 89 GLU A N 1
ATOM 639 C CA . GLU A 1 89 ? -6.438 -7.044 4.150 1.00 92.12 89 GLU A CA 1
ATOM 640 C C . GLU A 1 89 ? -7.071 -6.215 5.277 1.00 92.12 89 GLU A C 1
ATOM 642 O O . GLU A 1 89 ? -7.851 -6.758 6.061 1.00 92.12 89 GLU A O 1
ATOM 647 N N . LEU A 1 90 ? -6.836 -4.897 5.321 1.00 90.94 90 LEU A N 1
ATOM 648 C CA . LEU A 1 90 ? -7.428 -4.004 6.324 1.00 90.94 90 LEU A CA 1
ATOM 649 C C . LEU A 1 90 ? -8.946 -3.812 6.150 1.00 90.94 90 LEU A C 1
ATOM 651 O O . LEU A 1 90 ? -9.604 -3.273 7.038 1.00 90.94 90 LEU A O 1
ATOM 655 N N . LYS A 1 91 ? -9.518 -4.257 5.020 1.00 86.75 91 LYS A N 1
ATOM 656 C CA . LYS A 1 91 ? -10.963 -4.212 4.711 1.00 86.75 91 LYS A CA 1
ATOM 657 C C . LYS A 1 91 ? -11.592 -2.811 4.793 1.00 86.75 91 LYS A C 1
ATOM 659 O O . LYS A 1 91 ? -12.794 -2.691 5.024 1.00 86.75 91 LYS A O 1
ATOM 664 N N . TYR A 1 92 ? -10.817 -1.751 4.550 1.00 88.12 92 TYR A N 1
ATOM 665 C CA . TYR A 1 92 ? -11.352 -0.397 4.380 1.00 88.12 92 TYR A CA 1
ATOM 666 C C . TYR A 1 92 ? -11.863 -0.209 2.943 1.00 88.12 92 TYR A C 1
ATOM 668 O O . TYR A 1 92 ? -11.049 -0.230 2.017 1.00 88.12 92 TYR A O 1
ATOM 676 N N . PRO A 1 93 ? -13.176 0.013 2.719 1.00 85.12 93 PRO A N 1
ATOM 677 C CA . PRO A 1 93 ? -13.745 0.045 1.368 1.00 85.12 93 PRO A CA 1
ATOM 678 C C . PRO A 1 93 ? -13.085 1.080 0.450 1.00 85.12 93 PRO A C 1
ATOM 680 O O . PRO A 1 93 ? -12.783 0.781 -0.697 1.00 85.12 93 PRO A O 1
ATOM 683 N N . GLN A 1 94 ? -12.774 2.270 0.973 1.00 84.38 94 GLN A N 1
ATOM 684 C CA . GLN A 1 94 ? -12.160 3.342 0.179 1.00 84.38 94 GLN A CA 1
ATOM 685 C C . GLN A 1 94 ? -10.683 3.086 -0.150 1.00 84.38 94 GLN A C 1
ATOM 687 O O . GLN A 1 94 ? -10.166 3.658 -1.107 1.00 84.38 94 GLN A O 1
ATOM 692 N N . LEU A 1 95 ? -9.997 2.246 0.637 1.00 91.69 95 LEU A N 1
ATOM 693 C CA . LEU A 1 95 ? -8.641 1.805 0.309 1.00 91.69 95 LEU A CA 1
ATOM 694 C C . LEU A 1 95 ? -8.675 0.668 -0.708 1.00 91.69 95 LEU A C 1
ATOM 696 O O . LEU A 1 95 ? -7.758 0.558 -1.513 1.00 91.69 95 LEU A O 1
ATOM 700 N N . PHE A 1 96 ? -9.718 -0.165 -0.695 1.00 91.50 96 PHE A N 1
ATOM 701 C CA . PHE A 1 96 ? -9.804 -1.358 -1.531 1.00 91.50 96 PHE A CA 1
ATOM 702 C C . PHE A 1 96 ? -9.715 -1.031 -3.026 1.00 91.50 96 PHE A C 1
ATOM 704 O O . PHE A 1 96 ? -8.887 -1.619 -3.723 1.00 91.50 96 PHE A O 1
ATOM 711 N N . ASP A 1 97 ? -10.508 -0.078 -3.516 1.00 92.00 97 ASP A N 1
ATOM 712 C CA . ASP A 1 97 ? -10.534 0.273 -4.942 1.00 92.00 97 ASP A CA 1
ATOM 713 C C . ASP A 1 97 ? -9.191 0.850 -5.411 1.00 92.00 97 ASP A C 1
ATOM 715 O O . ASP A 1 97 ? -8.609 0.355 -6.380 1.00 92.00 97 ASP A O 1
ATOM 719 N N . LEU A 1 98 ? -8.645 1.816 -4.662 1.00 95.06 98 LEU A N 1
ATOM 720 C CA . LEU A 1 98 ? -7.336 2.420 -4.936 1.00 95.06 98 LEU A CA 1
ATOM 721 C C . LEU A 1 98 ? -6.211 1.374 -4.907 1.00 95.06 98 LEU A C 1
ATOM 723 O O . LEU A 1 98 ? -5.389 1.303 -5.817 1.00 95.06 98 LEU A O 1
ATOM 727 N N . THR A 1 99 ? -6.219 0.493 -3.908 1.00 95.50 99 THR A N 1
ATOM 728 C CA . THR A 1 99 ? -5.211 -0.565 -3.767 1.00 95.50 99 THR A CA 1
ATOM 729 C C . THR A 1 99 ? -5.267 -1.559 -4.926 1.00 95.50 99 THR A C 1
ATOM 731 O O . THR A 1 99 ? -4.223 -1.953 -5.440 1.00 95.50 99 THR A O 1
ATOM 734 N N . ASN A 1 100 ? -6.458 -1.962 -5.384 1.00 94.25 100 ASN A N 1
ATOM 735 C CA . ASN A 1 100 ? -6.588 -2.860 -6.539 1.00 94.25 100 ASN A CA 1
ATOM 736 C C . ASN A 1 100 ? -6.148 -2.190 -7.848 1.00 94.25 100 ASN A C 1
ATOM 738 O O . ASN A 1 100 ? -5.532 -2.846 -8.694 1.00 94.25 100 ASN A O 1
ATOM 742 N N . HIS A 1 101 ? -6.428 -0.895 -8.008 1.00 94.81 101 HIS A N 1
ATOM 743 C CA . HIS A 1 101 ? -5.935 -0.119 -9.140 1.00 94.81 101 HIS A CA 1
ATOM 744 C C . HIS A 1 101 ? -4.399 -0.102 -9.167 1.00 94.81 101 HIS A C 1
ATOM 746 O O . HIS A 1 101 ? -3.792 -0.520 -10.155 1.00 94.81 101 HIS A O 1
ATOM 752 N N . MET A 1 102 ? -3.762 0.241 -8.044 1.00 95.56 102 MET A N 1
ATOM 753 C CA . MET A 1 102 ? -2.301 0.228 -7.915 1.00 95.56 102 MET A CA 1
ATOM 754 C C . MET A 1 102 ? -1.701 -1.172 -8.098 1.00 95.56 102 MET A C 1
ATOM 756 O O . MET A 1 102 ? -0.627 -1.304 -8.680 1.00 95.56 102 MET A O 1
ATOM 760 N N . LEU A 1 103 ? -2.384 -2.233 -7.653 1.00 96.12 103 LEU A N 1
ATOM 761 C CA . LEU A 1 103 ? -1.938 -3.617 -7.859 1.00 96.12 103 LEU A CA 1
ATOM 762 C C . LEU A 1 103 ? -1.906 -3.975 -9.354 1.00 96.12 103 LEU A C 1
ATOM 764 O O . LEU A 1 103 ? -0.972 -4.629 -9.814 1.00 96.12 103 LEU A O 1
ATOM 768 N N . THR A 1 104 ? -2.893 -3.491 -10.114 1.00 95.50 104 THR A N 1
ATOM 769 C CA . THR A 1 104 ? -2.959 -3.660 -11.574 1.00 95.50 104 THR A CA 1
ATOM 770 C C . THR A 1 104 ? -1.821 -2.909 -12.268 1.00 95.50 104 THR A C 1
ATOM 772 O O . THR A 1 104 ? -1.170 -3.462 -13.155 1.00 95.50 104 THR A O 1
ATOM 775 N N . LEU A 1 105 ? -1.532 -1.675 -11.834 1.00 94.19 105 LEU A N 1
ATOM 776 C CA . LEU A 1 105 ? -0.385 -0.905 -12.326 1.00 94.19 105 LEU A CA 1
ATOM 777 C C . LEU A 1 105 ? 0.938 -1.609 -12.008 1.00 94.19 105 LEU A C 1
ATOM 779 O O . LEU A 1 105 ? 1.789 -1.726 -12.883 1.00 94.19 105 LEU A O 1
ATOM 783 N N . CYS A 1 106 ? 1.080 -2.141 -10.793 1.00 93.69 106 CYS A N 1
ATOM 784 C CA . CYS A 1 106 ? 2.275 -2.842 -10.324 1.00 93.69 106 CYS A CA 1
ATOM 785 C C . CYS A 1 106 ? 2.617 -4.084 -11.168 1.00 93.69 106 CYS A C 1
ATOM 787 O O . CYS A 1 106 ? 3.791 -4.415 -11.370 1.00 93.69 106 CYS A O 1
ATOM 789 N N . ASP A 1 107 ? 1.609 -4.764 -11.718 1.00 90.06 107 ASP A N 1
ATOM 790 C CA . ASP A 1 107 ? 1.828 -5.937 -12.562 1.00 90.06 107 ASP A CA 1
ATOM 791 C C . ASP A 1 107 ? 2.348 -5.601 -13.963 1.00 90.06 107 ASP A C 1
ATOM 793 O O . ASP A 1 107 ? 3.066 -6.415 -14.552 1.00 90.06 107 ASP A O 1
ATOM 797 N N . ASN A 1 108 ? 2.108 -4.381 -14.442 1.00 90.06 108 ASN A N 1
ATOM 798 C CA . ASN A 1 108 ? 2.614 -3.866 -15.708 1.00 90.06 108 ASN A CA 1
ATOM 799 C C . ASN A 1 108 ? 3.957 -3.125 -15.522 1.00 90.06 108 ASN A C 1
ATOM 801 O O . ASN A 1 108 ? 4.132 -2.364 -14.577 1.00 90.06 108 ASN A O 1
ATOM 805 N N . ILE A 1 109 ? 4.918 -3.295 -16.438 1.00 87.25 109 ILE A N 1
ATOM 806 C CA . ILE A 1 109 ? 6.228 -2.612 -16.352 1.00 87.25 109 ILE A CA 1
ATOM 807 C C . ILE A 1 109 ? 6.080 -1.087 -16.414 1.00 87.25 109 ILE A C 1
ATOM 809 O O . ILE A 1 109 ? 6.665 -0.380 -15.594 1.00 87.25 109 ILE A O 1
ATOM 813 N N . HIS A 1 110 ? 5.269 -0.583 -17.343 1.00 90.19 110 HIS A N 1
ATOM 814 C CA . HIS A 1 110 ? 5.003 0.846 -17.490 1.00 90.19 110 HIS A CA 1
ATOM 815 C C . HIS A 1 110 ? 4.132 1.380 -16.355 1.00 90.19 110 HIS A C 1
ATOM 817 O O . HIS A 1 110 ? 4.404 2.461 -15.845 1.00 90.19 110 HIS A O 1
ATOM 823 N N . GLY A 1 111 ? 3.127 0.607 -15.932 1.00 92.38 111 GLY A N 1
ATOM 824 C CA . GLY A 1 111 ? 2.278 0.968 -14.796 1.00 92.38 111 GLY A CA 1
ATOM 825 C C . GLY A 1 111 ? 3.079 1.095 -13.501 1.00 92.38 111 GLY A C 1
ATOM 826 O O . GLY A 1 111 ? 2.914 2.063 -12.768 1.00 92.38 111 GLY A O 1
ATOM 827 N N . PHE A 1 112 ? 4.012 0.174 -13.254 1.00 92.56 112 PHE A N 1
ATOM 828 C CA . PHE A 1 112 ? 4.886 0.244 -12.090 1.00 92.56 112 PHE A CA 1
ATOM 829 C C . PHE A 1 112 ? 5.851 1.428 -12.171 1.00 92.56 112 PHE A C 1
ATOM 831 O O . PHE A 1 112 ? 6.035 2.115 -11.173 1.00 92.56 112 PHE A O 1
ATOM 838 N N . LYS A 1 113 ? 6.423 1.718 -13.350 1.00 90.94 113 LYS A N 1
ATOM 839 C CA . LYS A 1 113 ? 7.249 2.922 -13.536 1.00 90.94 113 LYS A CA 1
ATOM 840 C C . LYS A 1 113 ? 6.450 4.193 -13.242 1.00 90.94 113 LYS A C 1
ATOM 842 O O . LYS A 1 113 ? 6.918 5.030 -12.487 1.00 90.94 113 LYS A O 1
ATOM 847 N N . TYR A 1 114 ? 5.230 4.302 -13.767 1.00 92.12 114 TYR A N 1
ATOM 848 C CA . TYR A 1 114 ? 4.333 5.425 -13.486 1.00 92.12 114 TYR A CA 1
ATOM 849 C C . TYR A 1 114 ? 4.049 5.577 -11.986 1.00 92.12 114 TYR A C 1
ATOM 851 O O . TYR A 1 114 ? 4.165 6.676 -11.453 1.00 92.12 114 TYR A O 1
ATOM 859 N N . LEU A 1 115 ? 3.770 4.469 -11.295 1.00 93.06 115 LEU A N 1
ATOM 860 C CA . LEU A 1 115 ? 3.497 4.470 -9.859 1.00 93.06 115 LEU A CA 1
ATOM 861 C C . LEU A 1 115 ? 4.678 5.021 -9.046 1.00 93.06 115 LEU A C 1
ATOM 863 O O . LEU A 1 115 ? 4.488 5.795 -8.112 1.00 93.06 115 LEU A O 1
ATOM 867 N N . ILE A 1 116 ? 5.892 4.606 -9.412 1.00 89.75 116 ILE A N 1
ATOM 868 C CA . ILE A 1 116 ? 7.131 4.964 -8.722 1.00 89.75 116 ILE A CA 1
ATOM 869 C C . ILE A 1 116 ? 7.624 6.365 -9.096 1.00 89.75 116 ILE A C 1
ATOM 871 O O . ILE A 1 116 ? 8.154 7.060 -8.241 1.00 89.75 116 ILE A O 1
ATOM 875 N N . ASP A 1 117 ? 7.446 6.807 -10.337 1.00 87.69 117 ASP A N 1
ATOM 876 C CA . ASP A 1 117 ? 7.917 8.125 -10.771 1.00 87.69 117 ASP A CA 1
ATOM 877 C C . ASP A 1 117 ? 6.919 9.234 -10.412 1.00 87.69 117 ASP A C 1
ATOM 879 O O . ASP A 1 117 ? 7.316 10.331 -10.020 1.00 87.69 117 ASP A O 1
ATOM 883 N N . GLY A 1 118 ? 5.619 8.956 -10.558 1.00 88.50 118 GLY A N 1
ATOM 884 C CA . GLY A 1 118 ? 4.546 9.925 -10.345 1.00 88.50 118 GLY A CA 1
ATOM 885 C C . GLY A 1 118 ? 4.148 10.082 -8.882 1.00 88.50 118 GLY A C 1
ATOM 886 O O . GLY A 1 118 ? 3.764 11.174 -8.470 1.00 88.50 118 GLY A O 1
ATOM 887 N N . TYR A 1 119 ? 4.253 9.015 -8.080 1.00 90.75 119 TYR A N 1
ATOM 888 C CA . TYR A 1 119 ? 3.841 8.981 -6.671 1.00 90.75 119 TYR A CA 1
ATOM 889 C C . TYR A 1 119 ? 2.377 9.383 -6.394 1.00 90.75 119 TYR A C 1
ATOM 891 O O . TYR A 1 119 ? 1.991 9.434 -5.229 1.00 90.75 119 TYR A O 1
ATOM 899 N N . GLU A 1 120 ? 1.538 9.652 -7.398 1.00 94.06 120 GLU A N 1
ATOM 900 C CA . GLU A 1 120 ? 0.196 10.217 -7.201 1.00 94.06 120 GLU A CA 1
ATOM 901 C C . GLU A 1 120 ? -0.708 9.264 -6.411 1.00 94.06 120 GLU A C 1
ATOM 903 O O . GLU A 1 120 ? -1.176 9.612 -5.324 1.00 94.06 120 GLU A O 1
ATOM 908 N N . GLU A 1 121 ? -0.867 8.024 -6.876 1.00 94.88 121 GLU A N 1
ATOM 909 C CA . GLU A 1 121 ? -1.673 7.020 -6.179 1.00 94.88 121 GLU A CA 1
ATOM 910 C C . GLU A 1 121 ? -1.049 6.612 -4.844 1.00 94.88 121 GLU A C 1
ATOM 912 O O . GLU A 1 121 ? -1.766 6.330 -3.885 1.00 94.88 121 GLU A O 1
ATOM 917 N N . ILE A 1 122 ? 0.287 6.593 -4.756 1.00 94.06 122 ILE A N 1
ATOM 918 C CA . ILE A 1 122 ? 1.003 6.303 -3.505 1.00 94.06 122 ILE A CA 1
ATOM 919 C C . ILE A 1 122 ? 0.676 7.377 -2.465 1.00 94.06 122 ILE A C 1
ATOM 921 O O . ILE A 1 122 ? 0.354 7.056 -1.321 1.00 94.06 122 ILE A O 1
ATOM 925 N N . ASN A 1 123 ? 0.731 8.648 -2.851 1.00 94.12 123 ASN A N 1
ATOM 926 C CA . ASN A 1 123 ? 0.433 9.766 -1.969 1.00 94.12 123 ASN A CA 1
ATOM 927 C C . ASN A 1 123 ? -1.036 9.755 -1.543 1.00 94.12 123 ASN A C 1
ATOM 929 O O . ASN A 1 123 ? -1.324 9.935 -0.359 1.00 94.12 123 ASN A O 1
ATOM 933 N N . GLU A 1 124 ? -1.959 9.493 -2.472 1.00 95.44 124 GLU A N 1
ATOM 934 C CA . GLU A 1 124 ? -3.380 9.353 -2.148 1.00 95.44 124 GLU A CA 1
ATOM 935 C C . GLU A 1 124 ? -3.615 8.202 -1.158 1.00 95.44 124 GLU A C 1
ATOM 937 O O . GLU A 1 124 ? -4.347 8.359 -0.175 1.00 95.44 124 GLU A O 1
ATOM 942 N N . LEU A 1 125 ? -2.954 7.062 -1.371 1.00 95.38 125 LEU A N 1
ATOM 943 C CA . LEU A 1 125 ? -3.043 5.898 -0.497 1.00 95.38 125 LEU A CA 1
ATOM 944 C C . LEU A 1 125 ? -2.550 6.222 0.914 1.00 95.38 125 LEU A C 1
ATOM 946 O O . LEU A 1 125 ? -3.258 5.950 1.884 1.00 95.38 125 LEU A O 1
ATOM 950 N N . LEU A 1 126 ? -1.371 6.840 1.036 1.00 94.00 126 LEU A N 1
ATOM 951 C CA . LEU A 1 126 ? -0.797 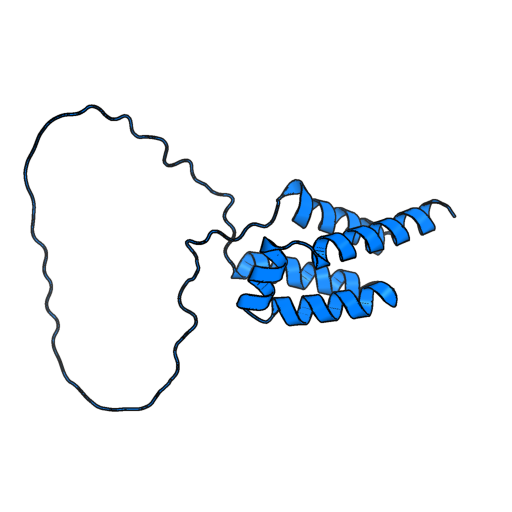7.236 2.324 1.00 94.00 126 LEU A CA 1
ATOM 952 C C . LEU A 1 126 ? -1.665 8.274 3.039 1.00 94.00 126 LEU A C 1
ATOM 954 O O . LEU A 1 126 ? -1.854 8.181 4.251 1.00 94.00 126 LEU A O 1
ATOM 958 N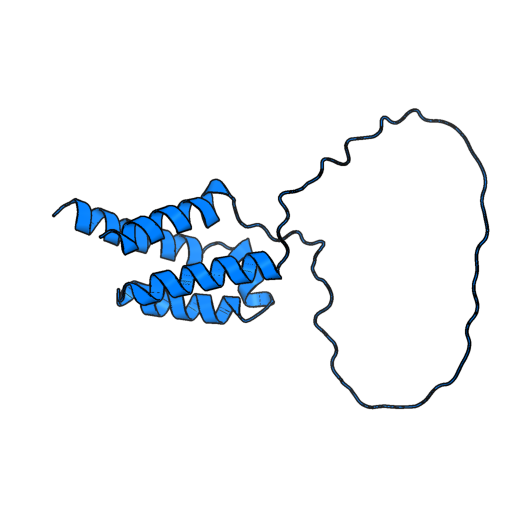 N . TYR A 1 127 ? -2.227 9.237 2.305 1.00 94.44 127 TYR A N 1
ATOM 959 C CA . TYR A 1 127 ? -3.136 10.233 2.865 1.00 94.44 127 TYR A CA 1
ATOM 960 C C . TYR A 1 127 ? -4.388 9.578 3.459 1.00 94.44 127 TYR A C 1
ATOM 962 O O . TYR A 1 127 ? -4.724 9.818 4.620 1.00 94.44 127 TYR A O 1
ATOM 970 N N . LYS A 1 128 ? -5.050 8.695 2.700 1.00 94.25 128 LYS A N 1
ATOM 971 C CA . LYS A 1 128 ? -6.238 7.975 3.183 1.00 94.25 128 LYS A CA 1
ATOM 972 C C . LYS A 1 128 ? -5.910 7.048 4.351 1.00 94.25 128 LYS A C 1
ATOM 974 O O . LYS A 1 128 ? -6.696 6.952 5.290 1.00 94.25 128 LYS A O 1
ATOM 979 N N . LEU A 1 129 ? -4.758 6.379 4.319 1.00 94.00 129 LEU A N 1
ATOM 980 C CA . LEU A 1 129 ? -4.321 5.492 5.394 1.00 94.00 129 LEU A CA 1
ATOM 981 C C . LEU A 1 129 ? -4.086 6.265 6.702 1.00 94.00 129 LEU A C 1
ATOM 983 O O . LEU A 1 129 ? -4.597 5.861 7.746 1.00 94.00 129 LEU A O 1
ATOM 987 N N . ASN A 1 130 ? -3.397 7.409 6.631 1.00 92.69 130 ASN A N 1
ATOM 988 C CA . ASN A 1 130 ? -3.201 8.302 7.776 1.00 92.69 130 ASN A CA 1
ATOM 989 C C . ASN A 1 130 ? -4.531 8.845 8.309 1.00 92.69 130 ASN A C 1
ATOM 991 O O . ASN A 1 130 ? -4.746 8.843 9.516 1.00 92.69 130 ASN A O 1
ATOM 995 N N . PHE A 1 131 ? -5.463 9.218 7.428 1.00 93.50 131 PHE A N 1
ATOM 996 C CA . PHE A 1 131 ? -6.799 9.650 7.843 1.00 93.50 131 PHE A CA 1
ATOM 997 C C . PHE A 1 131 ? -7.524 8.585 8.686 1.00 93.50 131 PHE A C 1
ATOM 999 O O . PHE A 1 131 ? -8.094 8.901 9.731 1.00 93.50 131 PHE A O 1
ATOM 1006 N N . TYR A 1 132 ? -7.483 7.311 8.277 1.00 91.50 132 TYR A N 1
ATOM 1007 C CA . TYR A 1 132 ? -8.073 6.222 9.065 1.00 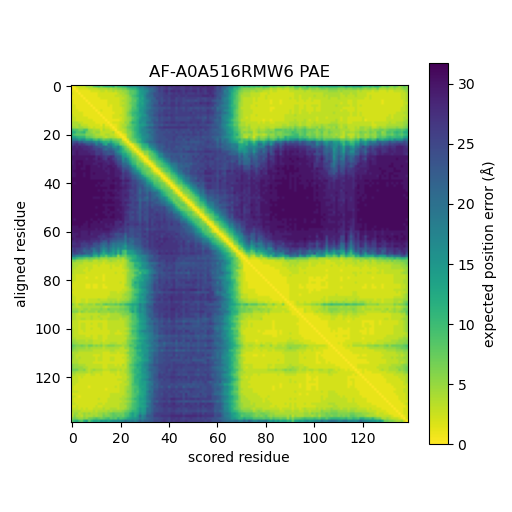9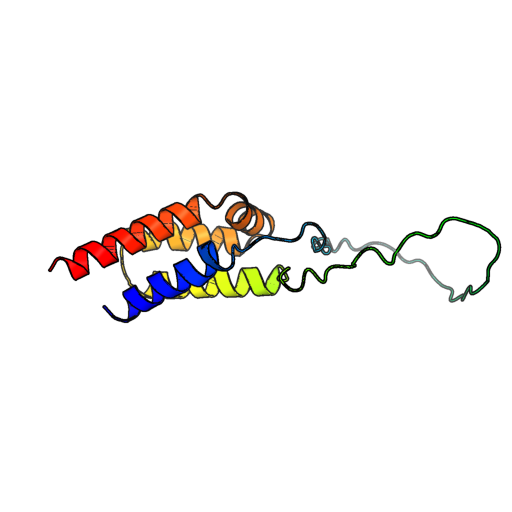1.50 132 TYR A CA 1
ATOM 1008 C C . TYR A 1 132 ? -7.356 6.000 10.399 1.00 91.50 132 TYR A C 1
ATOM 1010 O O . TYR A 1 132 ? -8.011 5.694 11.399 1.00 91.50 132 TYR A O 1
ATOM 1018 N N . PHE A 1 133 ? -6.033 6.150 10.419 1.00 91.94 133 PHE A N 1
ATOM 1019 C CA . PHE A 1 133 ? -5.238 6.024 11.634 1.00 91.94 133 PHE A CA 1
ATOM 1020 C C . PHE A 1 133 ? -5.588 7.119 12.648 1.00 91.94 133 PHE A C 1
ATOM 1022 O O . PHE A 1 133 ? -5.917 6.809 13.795 1.00 91.94 133 PHE A O 1
ATOM 1029 N N . ASP A 1 134 ? -5.637 8.376 12.206 1.00 92.44 134 ASP A N 1
ATOM 1030 C CA . ASP A 1 134 ? -6.012 9.520 13.041 1.00 92.44 134 ASP A CA 1
ATOM 1031 C C . ASP A 1 134 ? -7.442 9.386 13.577 1.00 92.44 134 ASP A C 1
ATOM 1033 O O . ASP A 1 134 ? -7.691 9.612 14.763 1.00 92.44 134 ASP A O 1
ATOM 1037 N N . LEU A 1 135 ? -8.382 8.942 12.734 1.00 90.50 135 LEU A N 1
ATOM 1038 C CA . LEU A 1 135 ? -9.775 8.734 13.130 1.00 90.50 135 LEU A CA 1
ATOM 1039 C C . LEU A 1 135 ? -9.923 7.677 14.234 1.00 90.50 135 LEU A C 1
ATOM 1041 O O . LEU A 1 135 ? -10.793 7.806 15.096 1.00 90.50 135 LEU A O 1
ATOM 1045 N N . LEU A 1 136 ? -9.108 6.620 14.202 1.00 86.75 136 LEU A N 1
ATOM 1046 C CA . LEU A 1 136 ? -9.116 5.590 15.240 1.00 86.75 136 LEU A CA 1
ATOM 1047 C C . LEU A 1 136 ? -8.390 6.025 16.510 1.00 86.75 136 LEU A C 1
ATOM 1049 O O . LEU A 1 136 ? -8.785 5.594 17.586 1.00 86.75 136 LEU A O 1
ATOM 1053 N N . ARG A 1 137 ? -7.366 6.875 16.400 1.00 88.88 137 ARG A N 1
ATOM 1054 C CA . ARG A 1 137 ? -6.645 7.424 17.555 1.00 88.88 137 ARG A CA 1
ATOM 1055 C C . ARG A 1 137 ? -7.451 8.487 18.309 1.00 88.88 137 ARG A C 1
ATOM 1057 O O . ARG A 1 137 ? -7.219 8.702 19.493 1.00 88.88 137 ARG A O 1
ATOM 1064 N N . ALA A 1 138 ? -8.369 9.162 17.622 1.00 85.94 138 ALA A N 1
ATOM 1065 C CA . ALA A 1 138 ? -9.240 10.184 18.200 1.00 85.94 138 ALA A CA 1
ATOM 1066 C C . ALA A 1 138 ? -10.465 9.625 18.956 1.00 85.94 138 ALA A C 1
ATOM 1068 O O . ALA A 1 138 ? -11.227 10.411 19.520 1.00 85.94 138 ALA A O 1
ATOM 1069 N N . LYS A 1 139 ? -10.682 8.304 18.939 1.00 72.69 139 LYS A N 1
ATOM 1070 C CA . LYS A 1 139 ? -11.760 7.610 19.661 1.00 72.69 139 LYS A CA 1
ATOM 1071 C C . LYS A 1 139 ? -11.256 7.008 20.963 1.00 72.69 139 LYS A C 1
ATOM 1073 O O . LYS A 1 139 ? -12.035 7.061 21.938 1.00 72.69 139 LYS A O 1
#